Protein AF-A0A7X3XXP8-F1 (afdb_monomer_lite)

Foldseek 3Di:
DPDPPQQAFCPQQVLGRGHQEWEDELVVLWIWRQRPVPRDTHTDDDPSRNSSRVSLVVVLVVAPAWDDDQFWIWGADPRRRIYIYGGGTDDDPPPCVVCVVVVVVVVVVVVVVVVVVVVVVVCCVVVCVVVVNPDPPVVVCPVVVVVVVVVVVDDDDDDPDPDDD

pLDDT: mean 78.84, std 13.03, range [45.47, 95.31]

Structure (mmCIF, N/CA/C/O backbone):
data_AF-A0A7X3XXP8-F1
#
_entry.id   AF-A0A7X3XXP8-F1
#
loop_
_atom_site.group_PDB
_atom_site.id
_atom_site.type_symbol
_atom_site.label_atom_id
_atom_site.label_alt_id
_atom_site.label_comp_id
_atom_site.label_asym_id
_atom_site.label_entity_id
_atom_site.label_seq_id
_atom_site.pdbx_PDB_ins_code
_atom_site.Cartn_x
_atom_site.Cartn_y
_atom_site.Cartn_z
_atom_site.occupancy
_atom_site.B_iso_or_equiv
_atom_site.auth_seq_id
_atom_site.auth_comp_id
_atom_site.auth_asym_id
_atom_site.auth_atom_id
_atom_site.pdbx_PDB_model_num
ATOM 1 N N . MET A 1 1 ? -7.275 -12.969 20.324 1.00 60.69 1 MET A N 1
ATOM 2 C CA . MET A 1 1 ? -6.291 -11.887 20.070 1.00 60.69 1 MET A CA 1
ATOM 3 C C . MET A 1 1 ? -4.924 -12.294 20.609 1.00 60.69 1 MET A C 1
ATOM 5 O O . MET A 1 1 ? -4.881 -12.918 21.659 1.00 60.69 1 MET A O 1
ATOM 9 N N . PHE A 1 2 ? -3.825 -11.950 19.927 1.00 69.88 2 PHE A N 1
ATOM 10 C CA . PHE A 1 2 ? -2.455 -12.331 20.326 1.00 69.88 2 PHE A CA 1
ATOM 11 C C . PHE A 1 2 ? -1.709 -11.238 21.110 1.00 69.88 2 PHE A C 1
ATOM 13 O O . PHE A 1 2 ? -0.695 -11.515 21.748 1.00 69.88 2 PHE A O 1
ATOM 20 N N . CYS A 1 3 ? -2.179 -9.991 21.057 1.00 79.25 3 CYS A N 1
ATOM 21 C CA . CYS A 1 3 ? -1.587 -8.838 21.724 1.00 79.25 3 CYS A CA 1
ATOM 22 C C . CYS A 1 3 ? -2.648 -8.085 22.538 1.00 79.25 3 CYS A C 1
ATOM 24 O O . CYS A 1 3 ? -3.768 -7.912 22.073 1.00 79.25 3 CYS A O 1
ATOM 26 N N . ARG A 1 4 ? -2.270 -7.601 23.730 1.00 79.88 4 ARG A N 1
ATOM 27 C CA . ARG A 1 4 ? -3.106 -6.761 24.615 1.00 79.88 4 ARG A CA 1
ATOM 28 C C . ARG A 1 4 ? -2.640 -5.298 24.688 1.00 79.88 4 ARG A C 1
ATOM 30 O O . ARG A 1 4 ? -3.160 -4.522 25.478 1.00 79.88 4 ARG A O 1
ATOM 37 N N . LYS A 1 5 ? -1.615 -4.917 23.913 1.00 83.38 5 LYS A N 1
ATOM 38 C CA . LYS A 1 5 ? -1.119 -3.530 23.880 1.00 83.38 5 LYS A CA 1
ATOM 39 C C . LYS A 1 5 ? -2.158 -2.626 23.199 1.00 83.38 5 LYS A C 1
ATOM 41 O O . LYS A 1 5 ? -2.825 -3.093 22.277 1.00 83.38 5 LYS A O 1
ATOM 46 N N . PRO A 1 6 ? -2.240 -1.334 23.568 1.00 83.12 6 PRO A N 1
ATOM 47 C CA . PRO A 1 6 ? -3.148 -0.399 22.913 1.00 83.12 6 PRO A CA 1
ATOM 48 C C . PRO A 1 6 ? -2.815 -0.308 21.420 1.00 83.12 6 PRO A C 1
ATOM 50 O O . PRO A 1 6 ? -1.684 0.011 21.039 1.00 83.12 6 PRO A O 1
ATOM 53 N N . LEU A 1 7 ? -3.800 -0.628 20.583 1.00 85.31 7 LEU A N 1
ATOM 54 C CA . LEU A 1 7 ? -3.671 -0.642 19.123 1.00 85.31 7 LEU A CA 1
ATOM 55 C C . LEU A 1 7 ? -3.841 0.767 18.521 1.00 85.31 7 LEU A C 1
ATOM 57 O O . LEU A 1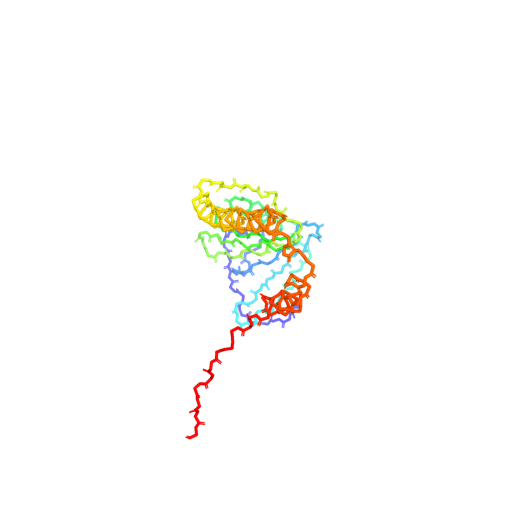 7 ? -3.377 1.023 17.407 1.00 85.31 7 LEU A O 1
ATOM 61 N N . GLY A 1 8 ? -4.414 1.694 19.297 1.00 88.94 8 GLY A N 1
ATOM 62 C CA . GLY A 1 8 ? -4.845 3.018 18.852 1.00 88.94 8 GLY A CA 1
ATOM 63 C C . GLY A 1 8 ? -6.224 2.968 18.197 1.00 88.94 8 GLY A C 1
ATOM 64 O O . GLY A 1 8 ? -6.837 1.906 18.128 1.00 88.94 8 GLY A O 1
ATOM 65 N N . THR A 1 9 ? -6.681 4.110 17.701 1.00 91.56 9 THR A N 1
ATOM 66 C CA . THR A 1 9 ? -7.955 4.281 16.986 1.00 91.56 9 THR A CA 1
ATOM 67 C C . THR A 1 9 ? -7.711 4.943 15.638 1.00 91.56 9 THR A C 1
ATOM 69 O O . THR A 1 9 ? -6.663 5.571 15.464 1.00 91.56 9 THR A O 1
ATOM 72 N N . ASN A 1 10 ? -8.637 4.810 14.693 1.00 92.88 10 ASN A N 1
ATOM 73 C CA . ASN A 1 10 ? -8.638 5.551 13.432 1.00 92.88 10 ASN A CA 1
ATOM 74 C C . ASN A 1 10 ? -10.045 6.094 13.145 1.00 92.88 10 ASN A C 1
ATOM 76 O O . ASN A 1 10 ? -11.014 5.519 13.618 1.00 92.88 10 ASN A O 1
ATOM 80 N N . GLU A 1 11 ? -10.123 7.187 12.391 1.00 92.75 11 GLU A N 1
ATOM 81 C CA . GLU A 1 11 ? -11.382 7.831 11.970 1.00 92.75 11 GLU A CA 1
ATOM 82 C C . GLU A 1 11 ? -11.666 7.586 10.478 1.00 92.75 11 GLU A C 1
ATOM 84 O O . GLU A 1 11 ? -12.678 8.023 9.953 1.00 92.75 11 GLU A O 1
ATOM 89 N N . VAL A 1 12 ? -10.765 6.869 9.795 1.00 92.88 12 VAL A N 1
ATOM 90 C CA . VAL A 1 12 ? -10.809 6.652 8.343 1.00 92.88 12 VAL A CA 1
ATOM 91 C C . VAL A 1 12 ? -11.744 5.492 7.983 1.00 92.88 12 VAL A C 1
ATOM 93 O O . VAL A 1 12 ? -12.395 5.526 6.944 1.00 92.88 12 VAL A O 1
ATOM 96 N N . ILE A 1 13 ? -11.767 4.441 8.808 1.00 92.06 13 ILE A N 1
ATOM 97 C CA . ILE A 1 13 ? -12.632 3.270 8.643 1.00 92.06 13 ILE A CA 1
ATOM 98 C C . ILE A 1 13 ? -13.737 3.372 9.693 1.00 92.06 13 ILE A C 1
ATOM 100 O O . ILE A 1 13 ? -13.547 2.950 10.834 1.00 92.06 13 ILE A O 1
ATOM 104 N N . GLU A 1 14 ? -14.873 3.961 9.325 1.00 88.69 14 GLU A N 1
ATOM 105 C CA . GLU A 1 14 ? -15.998 4.205 10.243 1.00 88.69 14 GLU A CA 1
ATOM 106 C C . GLU A 1 14 ? -16.545 2.902 10.836 1.00 88.69 14 GLU A C 1
ATOM 108 O O . GLU A 1 14 ? -16.776 2.806 12.041 1.00 88.69 14 GLU A O 1
ATOM 113 N N . SER A 1 15 ? -16.644 1.871 9.998 1.00 88.19 15 SER A N 1
ATOM 114 C CA . SER A 1 15 ? -17.060 0.514 10.361 1.00 88.19 15 SER A CA 1
ATOM 115 C C . SER A 1 15 ? -16.072 -0.202 11.295 1.00 88.19 15 SER A C 1
ATOM 117 O O . SER A 1 15 ? -16.422 -1.200 11.921 1.00 88.19 15 SER A O 1
ATOM 119 N N . PHE A 1 16 ? -14.833 0.294 11.422 1.00 90.31 16 PHE A N 1
ATOM 120 C CA . PHE A 1 16 ? -13.805 -0.304 12.272 1.00 90.31 16 PHE A CA 1
ATOM 121 C C . PHE A 1 16 ? -12.785 0.731 12.802 1.00 90.31 16 PHE A C 1
ATOM 123 O O . PHE A 1 16 ? -11.634 0.801 12.340 1.00 90.31 16 PHE A O 1
ATOM 130 N N . PRO A 1 17 ? -13.142 1.495 13.853 1.00 91.06 17 PRO A N 1
ATOM 131 C CA . PRO A 1 17 ? -12.334 2.605 14.366 1.00 91.06 17 PRO A CA 1
ATOM 132 C C . PRO A 1 17 ? -11.153 2.158 15.251 1.00 91.06 17 PRO A C 1
ATOM 134 O O . PRO A 1 17 ? -10.693 2.889 16.134 1.00 91.06 17 PRO A O 1
ATOM 137 N N . VAL A 1 18 ? -10.619 0.949 15.043 1.00 90.19 18 VAL A N 1
ATOM 138 C CA . VAL A 1 18 ? -9.554 0.354 15.863 1.00 90.19 18 VAL A CA 1
ATOM 139 C C . VAL A 1 18 ? -8.264 0.214 15.064 1.00 90.19 18 VAL A C 1
ATOM 141 O O . VAL A 1 18 ? -8.219 -0.357 13.984 1.00 90.19 18 VAL A O 1
ATOM 144 N N . GLY A 1 19 ? -7.155 0.669 15.643 1.00 91.25 19 GLY A N 1
ATOM 145 C CA . GLY A 1 19 ? -5.820 0.505 15.080 1.00 91.25 19 GLY A CA 1
ATOM 146 C C . GLY A 1 19 ? -5.438 1.547 14.030 1.00 91.25 19 GLY A C 1
ATOM 147 O O . GLY A 1 19 ? -6.273 2.082 13.318 1.00 91.25 19 GLY A O 1
ATOM 148 N N . ARG A 1 20 ? -4.132 1.830 13.918 1.00 92.88 20 ARG A N 1
ATOM 149 C CA . ARG A 1 20 ? -3.548 2.726 12.886 1.00 92.88 20 ARG A CA 1
ATOM 150 C C . ARG A 1 20 ? -2.773 1.979 11.792 1.00 92.88 20 ARG A C 1
ATOM 152 O O . ARG A 1 20 ? -2.210 2.606 10.895 1.00 92.88 20 ARG A O 1
ATOM 159 N N . ARG A 1 21 ? -2.685 0.650 11.880 1.00 93.81 21 ARG A N 1
ATOM 160 C CA . ARG A 1 21 ? -2.092 -0.219 10.856 1.00 93.81 21 ARG A CA 1
ATOM 161 C C . ARG A 1 21 ? -2.987 -1.439 10.686 1.00 93.81 21 ARG A C 1
ATOM 163 O O . ARG A 1 21 ? -3.046 -2.276 11.587 1.00 93.81 21 ARG A O 1
ATOM 170 N N . LEU A 1 22 ? -3.667 -1.509 9.553 1.00 94.56 22 LEU A N 1
ATOM 171 C CA . LEU A 1 22 ? -4.587 -2.587 9.215 1.00 94.56 22 LEU A CA 1
ATOM 172 C C . LEU A 1 22 ? -3.993 -3.411 8.085 1.00 94.56 22 LEU A C 1
ATOM 174 O O . LEU A 1 22 ? -3.404 -2.860 7.158 1.00 94.56 22 LEU A O 1
ATOM 178 N N . ALA A 1 23 ? -4.136 -4.723 8.184 1.00 94.12 23 ALA A N 1
ATOM 179 C CA . ALA A 1 23 ? -3.874 -5.637 7.092 1.00 94.12 23 ALA A CA 1
ATOM 180 C C . ALA A 1 23 ? -5.187 -6.299 6.692 1.00 94.12 23 ALA A C 1
ATOM 182 O O . ALA A 1 23 ? -5.964 -6.669 7.569 1.00 94.12 23 ALA A O 1
ATOM 183 N N . PHE A 1 24 ? -5.441 -6.451 5.399 1.00 93.44 24 PHE A N 1
ATOM 184 C CA . PHE A 1 24 ? -6.686 -7.034 4.919 1.00 93.44 24 PHE A CA 1
ATOM 185 C C . PHE A 1 24 ? -6.473 -7.894 3.676 1.00 93.44 24 PHE A C 1
ATOM 187 O O . PHE A 1 24 ? -5.568 -7.661 2.877 1.00 93.44 24 PHE A O 1
ATOM 194 N N . ASP A 1 25 ? -7.324 -8.902 3.534 1.00 91.75 25 ASP A N 1
ATOM 195 C CA . ASP A 1 25 ? -7.417 -9.786 2.378 1.00 91.75 25 ASP A CA 1
ATOM 196 C C . ASP A 1 25 ? -8.850 -9.710 1.856 1.00 91.75 25 ASP A C 1
ATOM 198 O O . ASP A 1 25 ? -9.761 -10.311 2.434 1.00 91.75 25 ASP A O 1
ATOM 202 N N . ALA A 1 26 ? -9.030 -8.944 0.780 1.00 88.38 26 ALA A N 1
ATOM 203 C CA . ALA A 1 26 ? -10.335 -8.708 0.171 1.00 88.38 26 ALA A CA 1
ATOM 204 C C . ALA A 1 26 ? -10.954 -9.997 -0.391 1.00 88.38 26 ALA A C 1
ATOM 206 O O . ALA A 1 26 ? -12.163 -10.177 -0.324 1.00 88.38 26 ALA A O 1
ATOM 207 N N . SER A 1 27 ? -10.131 -10.929 -0.888 1.00 88.06 27 SER A N 1
ATOM 208 C CA . SER A 1 27 ? -10.618 -12.179 -1.489 1.00 88.06 27 SER A CA 1
ATOM 209 C C . SER A 1 27 ? -11.211 -13.143 -0.462 1.00 88.06 27 SER A C 1
ATOM 211 O O . SER A 1 27 ? -12.107 -13.921 -0.774 1.00 88.06 27 SER A O 1
ATOM 213 N N . ARG A 1 28 ? -10.704 -13.100 0.776 1.00 86.88 28 ARG A N 1
ATOM 214 C CA . ARG A 1 28 ? -11.102 -14.015 1.855 1.00 86.88 28 ARG A CA 1
ATOM 215 C C . ARG A 1 28 ? -11.838 -13.321 3.003 1.00 86.88 28 ARG A C 1
ATOM 217 O O . ARG A 1 28 ? -12.080 -13.970 4.019 1.00 86.88 28 ARG A O 1
ATOM 224 N N . GLY A 1 29 ? -12.144 -12.028 2.883 1.00 87.69 29 GLY A N 1
ATOM 225 C CA . GLY A 1 29 ? -12.861 -11.258 3.908 1.00 87.69 29 GLY A CA 1
ATOM 226 C C . GLY A 1 29 ? -12.143 -11.223 5.261 1.00 87.69 29 GLY A C 1
ATOM 227 O O . GLY A 1 29 ? -12.773 -11.309 6.318 1.00 87.69 29 GLY A O 1
ATOM 228 N N . ARG A 1 30 ? -10.803 -11.183 5.262 1.00 89.62 30 ARG A N 1
ATOM 229 C CA . ARG A 1 30 ? -10.015 -11.192 6.506 1.00 89.62 30 ARG A CA 1
ATOM 230 C C . ARG A 1 30 ? -9.444 -9.821 6.792 1.00 89.62 30 ARG A C 1
ATOM 232 O O . ARG A 1 30 ? -8.862 -9.197 5.912 1.00 89.62 30 ARG A O 1
ATOM 239 N N . LEU A 1 31 ? -9.550 -9.419 8.051 1.00 92.31 31 LEU A N 1
ATOM 240 C CA . LEU A 1 31 ? -9.025 -8.168 8.571 1.00 92.31 31 LEU A CA 1
ATOM 241 C C . LEU A 1 31 ? -8.187 -8.450 9.818 1.00 92.31 31 LEU A C 1
ATOM 243 O O . LEU A 1 31 ? -8.580 -9.221 10.702 1.00 92.31 31 LEU A O 1
ATOM 247 N N . TRP A 1 32 ? -7.027 -7.809 9.881 1.00 93.06 32 TRP A N 1
ATOM 248 C CA . TRP A 1 32 ? -6.127 -7.853 11.018 1.00 93.06 32 TRP A CA 1
ATOM 249 C C . TRP A 1 32 ? -5.704 -6.451 11.424 1.00 93.06 32 TRP A C 1
ATOM 251 O O . TRP A 1 32 ? -5.347 -5.619 10.591 1.00 93.06 32 TRP A O 1
ATOM 261 N N . VAL A 1 33 ? -5.602 -6.234 12.731 1.00 92.69 33 VAL A N 1
ATOM 262 C CA . VAL A 1 33 ? -4.915 -5.068 13.287 1.00 92.69 33 VAL A CA 1
ATOM 263 C C . VAL A 1 33 ? -3.478 -5.436 13.618 1.00 92.69 33 VAL A C 1
ATOM 265 O O . VAL A 1 33 ? -3.217 -6.320 14.443 1.00 92.69 33 VAL A O 1
ATOM 268 N N . VAL A 1 34 ? -2.525 -4.736 13.007 1.00 91.19 34 VAL A N 1
ATOM 269 C CA . VAL A 1 34 ? -1.094 -4.950 13.238 1.00 91.19 34 VAL A CA 1
ATOM 270 C C . VAL A 1 34 ? -0.619 -4.012 14.343 1.00 91.19 34 VAL A C 1
ATOM 272 O O . VAL A 1 34 ? -0.629 -2.786 14.210 1.00 91.19 34 VAL A O 1
ATOM 275 N N . CYS A 1 35 ? -0.167 -4.577 15.461 1.00 89.00 35 CYS A N 1
ATOM 276 C CA . CYS A 1 35 ? 0.336 -3.776 16.572 1.00 89.00 35 CYS A CA 1
ATOM 277 C C . CYS A 1 35 ? 1.657 -3.091 16.192 1.00 89.00 35 CYS A C 1
ATOM 279 O O . CYS A 1 35 ? 2.649 -3.761 15.936 1.00 89.00 35 CYS A O 1
ATOM 281 N N . ARG A 1 36 ? 1.738 -1.758 16.265 1.00 87.25 36 ARG A N 1
ATOM 282 C CA . ARG A 1 36 ? 2.987 -1.023 15.966 1.00 87.25 36 ARG A CA 1
ATOM 283 C C . ARG A 1 36 ? 4.125 -1.253 16.973 1.00 87.25 36 ARG A C 1
ATOM 285 O O . ARG A 1 36 ? 5.251 -0.881 16.691 1.00 87.25 36 ARG A O 1
ATOM 292 N N . LYS A 1 37 ? 3.837 -1.826 18.150 1.00 85.31 37 LYS A N 1
ATOM 293 C CA . LYS A 1 37 ? 4.826 -2.051 19.225 1.00 85.31 37 LYS A CA 1
ATOM 294 C C . LYS A 1 37 ? 5.444 -3.449 19.230 1.00 85.31 37 LYS A C 1
ATOM 296 O O . LYS A 1 37 ? 6.472 -3.641 19.860 1.00 85.31 37 LYS A O 1
ATOM 301 N N . CYS A 1 38 ? 4.753 -4.450 18.693 1.00 87.62 38 CYS A N 1
ATOM 302 C CA . CYS A 1 38 ? 5.233 -5.841 18.693 1.00 87.62 38 CYS A CA 1
ATOM 303 C C . CYS A 1 38 ? 5.027 -6.546 17.355 1.00 87.62 38 CYS A C 1
ATOM 305 O O . CYS A 1 38 ? 5.312 -7.731 17.251 1.00 87.62 38 CYS A O 1
ATOM 307 N N . GLU A 1 39 ? 4.453 -5.839 16.380 1.00 87.81 39 GLU A N 1
ATOM 308 C CA . GLU A 1 39 ? 4.280 -6.263 14.988 1.00 87.81 39 GLU A CA 1
ATOM 309 C C . GLU A 1 39 ? 3.422 -7.515 14.791 1.00 87.81 39 GLU A C 1
ATOM 311 O O . GLU A 1 39 ? 3.251 -7.993 13.676 1.00 87.81 39 GLU A O 1
ATOM 316 N N . ARG A 1 40 ? 2.784 -7.998 15.862 1.00 86.75 40 ARG A N 1
ATOM 317 C CA . ARG A 1 40 ? 1.830 -9.103 15.816 1.00 86.75 40 ARG A CA 1
ATOM 318 C C . ARG A 1 40 ? 0.504 -8.676 15.204 1.00 86.75 40 ARG A C 1
ATOM 320 O O . ARG A 1 40 ? 0.003 -7.574 15.455 1.00 86.75 40 ARG A O 1
ATOM 327 N N . TRP A 1 41 ? -0.076 -9.610 14.464 1.00 90.69 41 TRP A N 1
ATOM 328 C CA . TRP A 1 41 ? -1.340 -9.463 13.761 1.00 90.69 41 TRP A CA 1
ATOM 329 C C . TRP A 1 41 ? -2.469 -9.990 14.641 1.00 90.69 41 TRP A C 1
ATOM 331 O O . TRP A 1 41 ? -2.455 -11.142 15.076 1.00 90.69 41 TRP A O 1
ATOM 341 N N . ASN A 1 42 ? -3.441 -9.134 14.939 1.00 87.50 42 ASN A N 1
ATOM 342 C CA . ASN A 1 42 ? -4.606 -9.484 15.742 1.00 87.50 42 ASN A CA 1
ATOM 343 C C . ASN A 1 42 ? -5.800 -9.623 14.813 1.00 87.50 42 ASN A C 1
ATOM 345 O O . ASN A 1 42 ? -6.214 -8.641 14.209 1.00 87.50 42 ASN A O 1
ATOM 349 N N . LEU A 1 43 ? -6.316 -10.845 14.688 1.00 82.56 43 LEU A N 1
ATOM 350 C CA . LEU A 1 43 ? -7.513 -11.120 13.903 1.00 82.56 43 LEU A CA 1
ATOM 351 C C . LEU A 1 43 ? -8.720 -10.413 14.541 1.00 82.56 43 LEU A C 1
ATOM 353 O O . LEU A 1 43 ? -8.984 -10.615 1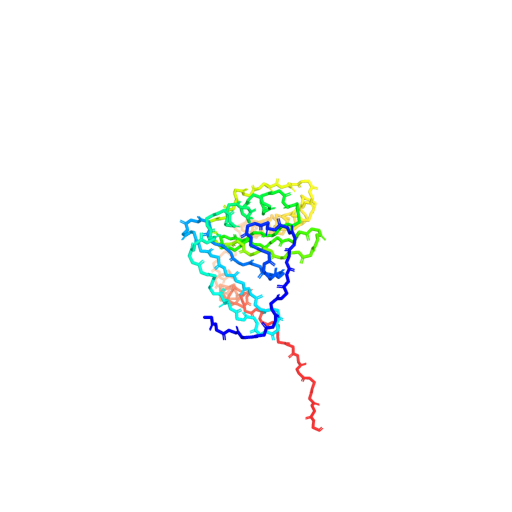5.730 1.00 82.56 43 LEU A O 1
ATOM 357 N N . THR A 1 44 ? -9.415 -9.592 13.757 1.00 79.44 44 THR A N 1
ATOM 358 C CA . THR A 1 44 ? -10.633 -8.868 14.162 1.00 79.44 44 THR A CA 1
ATOM 359 C C . THR A 1 44 ? -11.818 -9.842 14.291 1.00 79.44 44 THR A C 1
ATOM 361 O O . THR A 1 44 ? -11.814 -10.815 13.547 1.00 79.44 44 THR A O 1
ATOM 364 N N . PRO A 1 45 ? -12.815 -9.677 15.186 1.00 69.38 45 PRO A N 1
ATOM 365 C CA . PRO A 1 45 ? -14.051 -10.493 15.216 1.00 69.38 45 PRO A CA 1
ATOM 366 C C . PRO A 1 45 ? -14.812 -10.498 13.878 1.00 69.38 45 PRO A C 1
ATOM 368 O O . PRO A 1 45 ? -14.477 -9.703 13.010 1.00 69.38 45 PRO A O 1
ATOM 371 N N . LEU A 1 46 ? -15.733 -11.445 13.655 1.00 61.59 46 LEU A N 1
ATOM 372 C CA . LEU A 1 46 ? -16.331 -11.741 12.335 1.00 61.59 46 LEU A CA 1
ATOM 373 C C . LEU A 1 46 ? -17.460 -10.780 11.937 1.00 61.59 46 LEU A C 1
ATOM 375 O O . LEU A 1 46 ? -17.646 -10.551 10.744 1.00 61.59 46 LEU A O 1
ATOM 379 N N . GLU A 1 47 ? -18.182 -10.229 12.910 1.00 60.62 47 GLU A N 1
ATOM 380 C CA . GLU A 1 47 ? -19.437 -9.499 12.705 1.00 60.62 47 GLU A CA 1
ATOM 381 C C . GLU A 1 47 ? -19.246 -8.154 11.971 1.00 60.62 47 GLU A C 1
ATOM 383 O O . GLU A 1 47 ? -20.112 -7.756 11.202 1.00 60.62 47 GLU A O 1
ATOM 388 N N . GLU A 1 48 ? -18.087 -7.504 12.127 1.00 62.28 48 GLU A N 1
ATOM 389 C CA . GLU A 1 48 ? -17.775 -6.167 11.576 1.00 62.28 48 GLU A CA 1
ATOM 390 C C . GLU A 1 48 ? -16.856 -6.209 10.330 1.00 62.28 48 GLU A C 1
ATOM 392 O O . GLU A 1 48 ? -16.428 -5.176 9.820 1.00 62.28 48 GLU A O 1
ATOM 397 N N . ARG A 1 49 ? -16.476 -7.400 9.828 1.00 68.94 49 ARG A N 1
ATOM 398 C CA . ARG A 1 49 ? -15.377 -7.511 8.838 1.00 68.94 49 ARG A CA 1
ATOM 399 C C . ARG A 1 49 ? -15.729 -7.058 7.432 1.00 68.94 49 ARG A C 1
ATOM 401 O O . ARG A 1 49 ? -14.833 -6.575 6.752 1.00 68.94 49 ARG A O 1
ATOM 408 N N . TRP A 1 50 ? -16.950 -7.301 6.961 1.00 77.88 50 TRP A N 1
ATOM 409 C CA . TRP A 1 50 ? -17.260 -7.143 5.536 1.00 77.88 50 TRP A CA 1
ATOM 410 C C . TRP A 1 50 ? -17.187 -5.680 5.104 1.00 77.88 50 TRP A C 1
ATOM 412 O O . TRP A 1 50 ? -16.385 -5.352 4.233 1.00 77.88 50 TRP A O 1
ATOM 422 N N . GLU A 1 51 ? -17.913 -4.804 5.796 1.00 85.44 51 GLU A N 1
ATOM 423 C CA . GLU A 1 51 ? -17.908 -3.361 5.533 1.00 85.44 51 GLU A CA 1
ATOM 424 C C . GLU A 1 51 ? -16.509 -2.760 5.731 1.00 85.44 51 GLU A C 1
ATOM 426 O O . GLU A 1 51 ? -15.995 -2.065 4.859 1.00 85.44 51 GLU A O 1
ATOM 431 N N . ALA A 1 52 ? -15.814 -3.146 6.805 1.00 90.12 52 ALA A N 1
ATOM 432 C CA . ALA A 1 52 ? -14.458 -2.676 7.071 1.00 90.12 52 ALA A CA 1
ATOM 433 C C . ALA A 1 52 ? -13.438 -3.113 6.008 1.00 90.12 52 ALA A C 1
ATOM 435 O O . ALA A 1 52 ? -12.507 -2.368 5.692 1.00 90.12 52 ALA A O 1
ATOM 436 N N . VAL A 1 53 ? -13.576 -4.320 5.448 1.00 91.56 53 VAL A N 1
ATOM 437 C CA . VAL A 1 53 ? -12.717 -4.806 4.358 1.00 91.56 53 VAL A CA 1
ATOM 438 C C . VAL A 1 53 ? -13.028 -4.074 3.054 1.00 91.56 53 VAL A C 1
ATOM 440 O O . VAL A 1 53 ? -12.091 -3.722 2.335 1.00 91.56 53 VAL A O 1
ATOM 443 N N . GLU A 1 54 ? -14.299 -3.810 2.757 1.00 89.75 54 GLU A N 1
ATOM 444 C CA . GLU A 1 54 ? -14.708 -3.033 1.583 1.00 89.75 54 GLU A CA 1
ATOM 445 C C . GLU A 1 54 ? -14.223 -1.582 1.662 1.00 89.75 54 GLU A C 1
ATOM 447 O O . GLU A 1 54 ? -13.648 -1.077 0.695 1.00 89.75 54 GLU A O 1
ATOM 452 N N . ASP A 1 55 ? -14.340 -0.944 2.828 1.00 92.38 55 ASP A N 1
ATOM 453 C CA . ASP A 1 55 ? -13.779 0.381 3.089 1.00 92.38 55 ASP A CA 1
ATOM 454 C C . ASP A 1 55 ? -12.260 0.394 2.923 1.00 92.38 55 ASP A C 1
ATOM 456 O O . ASP A 1 55 ? -11.708 1.257 2.234 1.00 92.38 55 ASP A O 1
ATOM 460 N N . CYS A 1 56 ? -11.569 -0.593 3.503 1.00 93.12 56 CYS A N 1
ATOM 461 C CA . CYS A 1 56 ? -10.126 -0.735 3.340 1.00 93.12 56 CYS A CA 1
ATOM 462 C C . CYS A 1 56 ? -9.736 -0.880 1.863 1.00 93.12 56 CYS A C 1
ATOM 464 O O . CYS A 1 56 ? -8.779 -0.238 1.426 1.00 93.12 56 CYS A O 1
ATOM 466 N N . GLU A 1 57 ? -10.461 -1.689 1.086 1.00 92.38 57 GLU A N 1
ATOM 467 C CA . GLU A 1 57 ? -10.219 -1.856 -0.349 1.00 92.38 57 GLU A CA 1
ATOM 468 C C . GLU A 1 57 ? -10.475 -0.543 -1.100 1.00 92.38 57 GLU A C 1
ATOM 470 O O . GLU A 1 57 ? -9.610 -0.111 -1.860 1.00 92.38 57 GLU A O 1
ATOM 475 N N . ARG A 1 58 ? -11.602 0.136 -0.858 1.00 91.94 58 ARG A N 1
ATOM 476 C CA . ARG A 1 58 ? -11.937 1.429 -1.478 1.00 91.94 58 ARG A CA 1
ATOM 477 C C . ARG A 1 58 ? -10.856 2.477 -1.208 1.00 91.94 58 ARG A C 1
ATOM 479 O O . ARG A 1 58 ? -10.290 3.039 -2.143 1.00 91.94 58 ARG A O 1
ATOM 486 N N . ILE A 1 59 ? -10.479 2.672 0.053 1.00 92.62 59 ILE A N 1
ATOM 487 C CA . ILE A 1 59 ? -9.451 3.647 0.443 1.00 92.62 59 ILE A CA 1
ATOM 488 C C . ILE A 1 59 ? -8.079 3.265 -0.117 1.00 92.62 59 ILE A C 1
ATOM 490 O O . ILE A 1 59 ? -7.320 4.134 -0.552 1.00 92.62 59 ILE A O 1
ATOM 494 N N . PHE A 1 60 ? -7.738 1.975 -0.149 1.00 91.94 60 PHE A N 1
ATOM 495 C CA . PHE A 1 60 ? -6.496 1.511 -0.766 1.00 91.94 60 PHE A CA 1
ATOM 496 C C . PHE A 1 60 ? -6.452 1.830 -2.270 1.00 91.94 60 PHE A C 1
ATOM 498 O O . PHE A 1 60 ? -5.395 2.200 -2.796 1.00 91.94 60 PHE A O 1
ATOM 505 N N . ARG A 1 61 ? -7.591 1.719 -2.967 1.00 88.12 61 ARG A N 1
ATOM 506 C CA . ARG A 1 61 ? -7.712 2.072 -4.389 1.00 88.12 61 ARG A CA 1
ATOM 507 C C . ARG A 1 61 ? -7.516 3.562 -4.630 1.00 88.12 61 ARG A C 1
ATOM 509 O O . ARG A 1 61 ? -6.790 3.909 -5.561 1.00 88.12 61 ARG A O 1
ATOM 516 N N . ASP A 1 62 ? -8.092 4.393 -3.770 1.00 89.00 62 ASP A N 1
ATOM 517 C CA . ASP A 1 62 ? -8.058 5.855 -3.886 1.00 89.00 62 ASP A CA 1
ATOM 518 C C . ASP A 1 62 ? -6.728 6.465 -3.407 1.00 89.00 62 ASP A C 1
ATOM 520 O O . ASP A 1 62 ? -6.345 7.576 -3.795 1.00 89.00 62 ASP A O 1
ATOM 524 N N . THR A 1 63 ? -5.975 5.736 -2.576 1.00 85.56 63 THR A N 1
ATOM 525 C CA . THR A 1 63 ? -4.702 6.215 -2.035 1.00 85.56 63 THR A CA 1
ATOM 526 C C . THR A 1 63 ? -3.626 6.276 -3.120 1.00 85.56 63 THR A C 1
ATOM 528 O O . THR A 1 63 ? -3.118 5.264 -3.601 1.00 85.56 63 THR A O 1
ATOM 531 N N . ARG A 1 64 ? -3.192 7.500 -3.443 1.00 73.56 64 ARG A N 1
ATOM 532 C CA . ARG A 1 64 ? -2.155 7.764 -4.459 1.00 73.56 64 ARG A CA 1
ATOM 533 C C . ARG A 1 64 ? -0.751 7.314 -4.046 1.00 73.56 64 ARG A C 1
ATOM 535 O O . ARG A 1 64 ? 0.073 7.012 -4.905 1.00 73.56 64 ARG A O 1
ATOM 542 N N . VAL A 1 65 ? -0.451 7.311 -2.745 1.00 75.38 65 VAL A N 1
ATOM 543 C CA . VAL A 1 65 ? 0.850 6.881 -2.206 1.00 75.38 65 VAL A CA 1
ATOM 544 C C . VAL A 1 65 ? 0.751 5.417 -1.800 1.00 75.38 65 VAL A C 1
ATOM 546 O O . VAL A 1 65 ? 0.472 5.085 -0.645 1.00 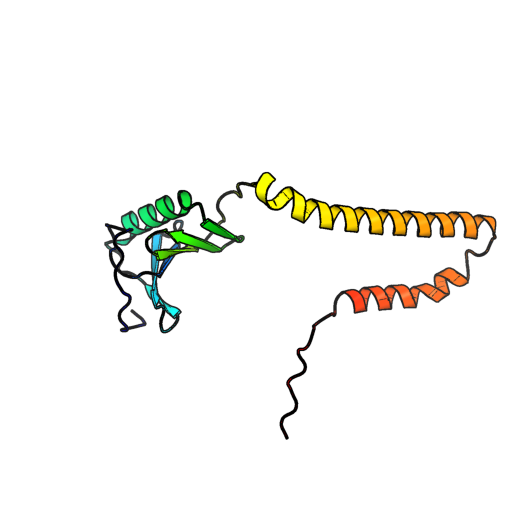75.38 65 VAL A O 1
ATOM 549 N N . ARG A 1 66 ? 0.966 4.544 -2.784 1.00 82.12 66 ARG A N 1
ATOM 550 C CA . ARG A 1 66 ? 0.946 3.095 -2.609 1.00 82.12 66 ARG A CA 1
ATOM 551 C C . ARG A 1 66 ? 2.117 2.428 -3.317 1.00 82.12 66 ARG A C 1
ATOM 553 O O . ARG A 1 66 ? 2.561 2.872 -4.371 1.00 82.12 66 ARG A O 1
ATOM 560 N N . VAL A 1 67 ? 2.592 1.342 -2.731 1.00 82.38 67 VAL A N 1
ATOM 561 C CA . VAL A 1 67 ? 3.509 0.383 -3.346 1.00 82.38 67 VAL A CA 1
ATOM 562 C C . VAL A 1 67 ? 2.775 -0.944 -3.418 1.00 82.38 67 VAL A C 1
ATOM 564 O O . VAL A 1 67 ? 2.020 -1.288 -2.513 1.00 82.38 67 VAL A O 1
ATOM 567 N N . SER A 1 68 ? 2.944 -1.694 -4.497 1.00 82.69 68 SER A N 1
ATOM 568 C CA . SER A 1 68 ? 2.376 -3.036 -4.609 1.00 82.69 68 SER A CA 1
ATOM 569 C C . SER A 1 68 ? 3.385 -3.957 -5.270 1.00 82.69 68 SER A C 1
ATOM 571 O O . SER A 1 68 ? 3.976 -3.609 -6.289 1.00 82.69 68 SER A O 1
ATOM 573 N N . THR A 1 69 ? 3.611 -5.098 -4.634 1.00 83.50 69 THR A N 1
ATOM 574 C CA . THR A 1 69 ? 4.278 -6.268 -5.205 1.00 83.50 69 THR A CA 1
ATOM 575 C C . THR A 1 69 ? 3.214 -7.276 -5.625 1.00 83.50 69 THR A C 1
ATOM 577 O O . THR A 1 69 ? 2.025 -7.015 -5.462 1.00 83.50 69 THR A O 1
ATOM 580 N N . ASP A 1 70 ? 3.629 -8.444 -6.110 1.00 82.06 70 ASP A N 1
ATOM 581 C CA . ASP A 1 70 ? 2.718 -9.477 -6.610 1.00 82.06 70 ASP A CA 1
ATOM 582 C C . ASP A 1 70 ? 1.674 -9.950 -5.590 1.00 82.06 70 ASP A C 1
ATOM 584 O O . ASP A 1 70 ? 0.606 -10.391 -5.981 1.00 82.06 70 ASP A O 1
ATOM 588 N N . ASN A 1 71 ? 1.958 -9.885 -4.286 1.00 85.69 71 ASN A N 1
ATOM 589 C CA . ASN A 1 71 ? 1.048 -10.418 -3.261 1.00 85.69 71 ASN A CA 1
ATOM 590 C C . ASN A 1 71 ? 0.802 -9.470 -2.080 1.00 85.69 71 ASN A C 1
ATOM 592 O O . ASN A 1 71 ? 0.023 -9.796 -1.180 1.00 85.69 71 ASN A O 1
ATOM 596 N N . ILE A 1 72 ? 1.501 -8.331 -2.034 1.00 89.00 72 ILE A N 1
ATOM 597 C CA . ILE A 1 72 ? 1.442 -7.389 -0.915 1.00 89.00 72 ILE A CA 1
ATOM 598 C C . ILE A 1 72 ? 1.374 -5.959 -1.449 1.00 89.00 72 ILE A C 1
ATOM 600 O O . ILE A 1 72 ? 2.269 -5.487 -2.148 1.00 89.00 72 ILE A O 1
ATOM 604 N N . GLY A 1 73 ? 0.327 -5.245 -1.054 1.00 90.94 73 GLY A N 1
ATOM 605 C CA . GLY A 1 73 ? 0.169 -3.812 -1.244 1.00 90.94 73 GLY A CA 1
ATOM 606 C C . GLY A 1 73 ? 0.376 -3.059 0.065 1.00 90.94 73 GLY A C 1
ATOM 607 O O . GLY A 1 73 ? -0.130 -3.468 1.102 1.00 90.94 73 GLY A O 1
ATOM 608 N N . LEU A 1 74 ? 1.083 -1.936 0.029 1.00 91.50 74 LEU A N 1
ATOM 609 C CA . LEU A 1 74 ? 1.221 -1.012 1.149 1.00 91.50 74 LEU A CA 1
ATOM 610 C C . LEU A 1 74 ? 0.732 0.366 0.716 1.00 91.50 74 LEU A C 1
ATOM 612 O O . LEU A 1 74 ? 1.248 0.925 -0.249 1.00 91.50 74 LEU A O 1
ATOM 616 N N . ALA A 1 75 ? -0.217 0.929 1.453 1.00 92.50 75 ALA A N 1
ATOM 617 C CA . ALA A 1 75 ? -0.714 2.282 1.244 1.00 92.50 75 ALA A CA 1
ATOM 618 C C . ALA A 1 75 ? -0.710 3.062 2.561 1.00 92.50 75 ALA A C 1
ATOM 620 O O . ALA A 1 75 ? -0.869 2.497 3.649 1.00 92.50 75 ALA A O 1
ATOM 621 N N . ARG A 1 76 ? -0.518 4.379 2.467 1.00 91.50 76 ARG A N 1
ATOM 622 C CA . ARG A 1 76 ? -0.592 5.282 3.617 1.00 91.50 76 ARG A CA 1
ATOM 623 C C . ARG A 1 76 ? -1.620 6.371 3.357 1.00 91.50 76 ARG A C 1
ATOM 625 O O . ARG A 1 76 ? -1.419 7.211 2.485 1.00 91.50 76 ARG A O 1
ATOM 632 N N . HIS A 1 77 ? -2.684 6.361 4.151 1.00 93.00 77 HIS A N 1
ATOM 633 C CA . HIS A 1 77 ? -3.687 7.415 4.151 1.00 93.00 77 HIS A CA 1
ATOM 634 C C . HIS A 1 77 ? -3.093 8.715 4.732 1.00 93.00 77 HIS A C 1
ATOM 636 O O . HIS A 1 77 ? -2.287 8.633 5.672 1.00 93.00 77 HIS A O 1
ATOM 642 N N . PRO A 1 78 ? -3.483 9.906 4.238 1.00 89.56 78 PRO A N 1
ATOM 643 C CA . PRO A 1 78 ? -3.020 11.193 4.768 1.00 89.56 78 PRO A CA 1
ATOM 644 C C . PRO A 1 78 ? -3.230 11.363 6.280 1.00 89.56 78 PRO A C 1
ATOM 646 O O . PRO A 1 78 ? -2.350 11.874 6.965 1.00 89.56 78 PRO A O 1
ATOM 649 N N . GLU A 1 79 ? -4.323 10.829 6.830 1.00 90.50 79 GLU A N 1
ATOM 650 C CA . GLU A 1 79 ? -4.635 10.855 8.275 1.00 90.50 79 GLU A CA 1
ATOM 651 C C . GLU A 1 79 ? -3.804 9.861 9.116 1.00 90.50 79 GLU A C 1
ATOM 653 O O . GLU A 1 79 ? -4.052 9.618 10.301 1.00 90.50 79 GLU A O 1
ATOM 658 N N . GLY A 1 80 ? -2.794 9.235 8.509 1.00 90.25 80 GLY A N 1
ATOM 659 C CA . GLY A 1 80 ? -1.830 8.386 9.201 1.00 90.25 80 GLY A CA 1
ATOM 660 C C . GLY A 1 80 ? -2.258 6.929 9.394 1.00 90.25 80 GLY A C 1
ATOM 661 O O . GLY A 1 80 ? -1.543 6.193 10.082 1.00 90.25 80 GLY A O 1
ATOM 662 N N . LEU A 1 81 ? -3.365 6.488 8.782 1.00 94.19 81 LEU A N 1
ATOM 663 C CA . LEU A 1 81 ? -3.722 5.070 8.680 1.00 94.19 81 LEU A CA 1
ATOM 664 C C . LEU A 1 81 ? -2.811 4.374 7.660 1.00 94.19 81 LEU A C 1
ATOM 666 O O . LEU A 1 81 ? -2.638 4.831 6.533 1.00 94.19 81 LEU A O 1
ATOM 670 N N . THR A 1 82 ? -2.200 3.264 8.063 1.00 95.19 82 THR A N 1
ATOM 671 C CA . THR A 1 82 ? -1.418 2.408 7.162 1.00 95.19 82 THR A CA 1
ATOM 672 C C . THR A 1 82 ? -2.236 1.178 6.792 1.00 95.19 82 THR A C 1
ATOM 674 O O . THR A 1 82 ? -2.695 0.470 7.686 1.00 95.19 82 THR A O 1
ATOM 677 N N . LEU A 1 83 ? -2.373 0.907 5.497 1.00 95.31 83 LEU A N 1
ATOM 678 C CA . LEU A 1 83 ? -3.099 -0.239 4.960 1.00 95.31 83 LEU A CA 1
ATOM 679 C C . LEU A 1 83 ? -2.124 -1.219 4.303 1.00 95.31 83 LEU A C 1
ATOM 681 O O . LEU A 1 83 ? -1.310 -0.824 3.467 1.00 95.31 83 LEU A O 1
ATOM 685 N N . VAL A 1 84 ? -2.216 -2.492 4.681 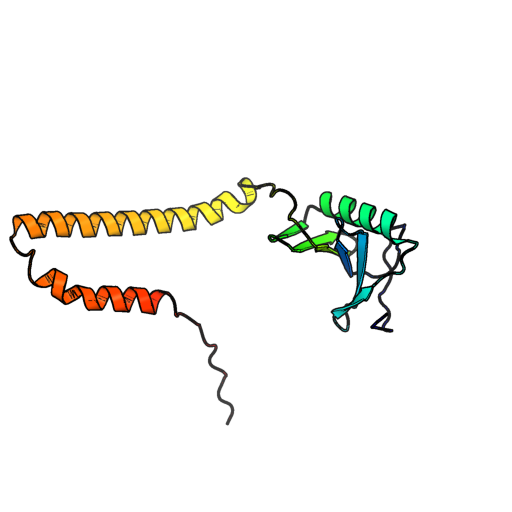1.00 94.75 84 VAL A N 1
ATOM 686 C CA . VAL A 1 84 ? -1.493 -3.612 4.075 1.00 94.75 84 VAL A CA 1
ATOM 687 C C . VAL A 1 84 ? -2.507 -4.507 3.374 1.00 94.75 84 VAL A C 1
ATOM 689 O O . VAL A 1 84 ? -3.245 -5.248 4.016 1.00 94.75 84 VAL A O 1
ATOM 692 N N . ARG A 1 85 ? -2.557 -4.441 2.052 1.00 93.94 85 ARG A N 1
ATOM 693 C CA . ARG A 1 85 ? -3.428 -5.284 1.238 1.00 93.94 85 ARG A CA 1
ATOM 694 C C . ARG A 1 85 ? -2.726 -6.600 0.915 1.00 93.94 85 ARG A C 1
ATOM 696 O O . ARG A 1 85 ? -1.564 -6.586 0.518 1.00 93.94 85 ARG A O 1
ATOM 703 N N . ILE A 1 86 ? -3.422 -7.721 1.054 1.00 92.75 86 ILE A N 1
ATOM 704 C CA . ILE A 1 86 ? -2.908 -9.071 0.796 1.00 92.75 86 ILE A CA 1
ATOM 705 C C . ILE A 1 86 ? -3.677 -9.685 -0.367 1.00 92.75 86 ILE A C 1
ATOM 707 O O . ILE A 1 86 ? -4.901 -9.571 -0.430 1.00 92.75 86 ILE A O 1
ATOM 711 N N . GLY A 1 87 ? -2.954 -10.365 -1.251 1.00 89.50 87 GLY A N 1
ATOM 712 C CA . GLY A 1 87 ? -3.513 -11.071 -2.400 1.00 89.50 87 GLY A CA 1
ATOM 713 C C . GLY A 1 87 ? -3.074 -10.457 -3.723 1.00 89.50 87 GLY A C 1
ATOM 714 O O . GLY A 1 87 ? -2.161 -9.632 -3.756 1.00 89.50 87 GLY A O 1
ATOM 715 N N . GLU A 1 88 ? -3.735 -10.873 -4.804 1.00 81.88 88 GLU A N 1
ATOM 716 C CA . GLU A 1 88 ? -3.362 -10.502 -6.173 1.00 81.88 88 GLU A CA 1
ATOM 717 C C . GLU A 1 88 ? -3.232 -8.988 -6.347 1.00 81.88 88 GLU A C 1
ATOM 719 O O . GLU A 1 88 ? -4.083 -8.238 -5.848 1.00 81.88 88 GLU A O 1
ATOM 724 N N . PRO A 1 89 ? -2.191 -8.515 -7.050 1.00 76.31 89 PRO A N 1
ATOM 725 C CA . PRO A 1 89 ? -1.895 -7.102 -7.121 1.00 76.31 89 PRO A CA 1
ATOM 726 C C . PRO A 1 89 ? -2.989 -6.392 -7.911 1.00 76.31 89 PRO A C 1
ATOM 728 O O . PRO A 1 89 ? -3.542 -6.921 -8.879 1.00 76.31 89 PRO A O 1
ATOM 731 N N . MET A 1 90 ? -3.277 -5.147 -7.539 1.00 70.06 90 MET A N 1
ATOM 732 C CA . MET A 1 90 ? -4.044 -4.288 -8.432 1.00 70.06 90 MET A CA 1
ATOM 733 C C . MET A 1 90 ? -3.289 -4.153 -9.753 1.00 70.06 90 MET A C 1
ATOM 735 O O . MET A 1 90 ? -2.064 -4.009 -9.739 1.00 70.06 90 MET A O 1
ATOM 739 N N . ARG A 1 91 ? -4.011 -4.205 -10.884 1.00 64.38 91 ARG A N 1
ATOM 740 C CA . ARG A 1 91 ? -3.404 -4.065 -12.215 1.00 64.38 91 ARG A CA 1
ATOM 741 C C . ARG A 1 91 ? -2.468 -2.854 -12.195 1.00 64.38 91 ARG A C 1
ATOM 743 O O . ARG A 1 91 ? -2.945 -1.759 -11.892 1.00 64.38 91 ARG A O 1
ATOM 750 N N . PRO A 1 92 ? -1.165 -3.037 -12.457 1.00 60.91 92 PRO A N 1
ATOM 751 C CA . PRO A 1 92 ? -0.214 -1.951 -12.329 1.00 60.91 92 PRO A CA 1
ATOM 752 C C . PRO A 1 92 ? -0.600 -0.839 -13.302 1.00 60.91 92 PRO A C 1
ATOM 754 O O . PRO A 1 92 ? -0.533 -1.008 -14.519 1.00 60.91 92 PRO A O 1
ATOM 757 N N . GLU A 1 93 ? -1.001 0.312 -12.767 1.00 56.03 93 GLU A N 1
ATOM 758 C CA . GLU A 1 93 ? -1.052 1.543 -13.543 1.00 56.03 93 GLU A CA 1
ATOM 759 C C . GLU A 1 93 ? 0.396 1.981 -13.767 1.00 56.03 93 GLU A C 1
ATOM 761 O O . GLU A 1 93 ? 1.072 2.545 -12.906 1.00 56.03 93 GLU A O 1
ATOM 766 N N . PHE A 1 94 ? 0.939 1.605 -14.919 1.00 51.97 94 PHE A N 1
ATOM 767 C CA . PHE A 1 94 ? 2.305 1.943 -15.282 1.00 51.97 94 PHE A CA 1
ATOM 768 C C . PHE A 1 94 ? 2.379 3.457 -15.533 1.00 51.97 94 PHE A C 1
ATOM 770 O O . PHE A 1 94 ? 2.168 3.935 -16.645 1.00 51.97 94 PHE A O 1
ATOM 777 N N . ALA A 1 95 ? 2.663 4.247 -14.495 1.00 54.81 95 ALA A N 1
ATOM 778 C CA . ALA A 1 95 ? 2.880 5.686 -14.619 1.00 54.81 95 ALA A CA 1
ATOM 779 C C . ALA A 1 95 ? 4.273 5.956 -15.217 1.00 54.81 95 ALA A C 1
ATOM 781 O O . ALA A 1 95 ? 5.190 6.433 -14.544 1.00 54.81 95 ALA A O 1
ATOM 782 N N . ALA A 1 96 ? 4.435 5.629 -16.503 1.00 57.81 96 ALA A N 1
ATOM 783 C CA . ALA A 1 96 ? 5.687 5.740 -17.250 1.00 57.81 96 ALA A CA 1
ATOM 784 C C . ALA A 1 96 ? 6.312 7.148 -17.197 1.00 57.81 96 ALA A C 1
ATOM 786 O O . ALA A 1 96 ? 7.519 7.283 -17.339 1.00 57.81 96 ALA A O 1
ATOM 787 N N . TRP A 1 97 ? 5.534 8.198 -16.932 1.00 60.06 97 TRP A N 1
ATOM 788 C CA . TRP A 1 97 ? 6.023 9.578 -16.863 1.00 60.06 97 TRP A CA 1
ATOM 789 C C . TRP A 1 97 ? 6.799 9.917 -15.575 1.00 60.06 97 TRP A C 1
ATOM 791 O O . TRP A 1 97 ? 7.649 10.801 -15.610 1.00 60.06 97 TRP A O 1
ATOM 801 N N . ARG A 1 98 ? 6.566 9.212 -14.453 1.00 56.25 98 ARG A N 1
ATOM 802 C CA . ARG A 1 98 ? 7.321 9.418 -13.194 1.00 56.25 98 ARG A CA 1
ATOM 803 C C . ARG A 1 98 ? 8.614 8.607 -13.101 1.00 56.25 98 ARG A C 1
ATOM 805 O O . ARG A 1 98 ? 9.489 8.965 -12.324 1.00 56.25 98 ARG A O 1
ATOM 812 N N . TYR A 1 99 ? 8.730 7.521 -13.867 1.00 52.16 99 TYR A N 1
ATOM 813 C CA . TYR A 1 99 ? 9.872 6.597 -13.797 1.00 52.16 99 TYR A CA 1
ATOM 814 C C . TYR A 1 99 ? 10.555 6.343 -15.151 1.00 52.16 99 TYR A C 1
ATOM 816 O O . TYR A 1 99 ? 11.555 5.625 -15.219 1.00 52.16 99 TYR A O 1
ATOM 824 N N . GLY A 1 100 ? 10.037 6.918 -16.239 1.00 63.62 100 GLY A N 1
ATOM 825 C CA . GLY A 1 100 ? 10.521 6.680 -17.599 1.00 63.62 100 GLY A CA 1
ATOM 826 C C . GLY A 1 100 ? 11.966 7.121 -17.812 1.00 63.62 100 GLY A C 1
ATOM 827 O O . GLY A 1 100 ? 12.715 6.447 -18.521 1.00 63.62 100 GLY A O 1
ATOM 828 N N . ASP A 1 101 ? 12.402 8.187 -17.137 1.00 67.19 101 ASP A N 1
ATOM 829 C CA . ASP A 1 101 ? 13.774 8.686 -17.236 1.00 67.19 101 ASP A CA 1
ATOM 830 C C . ASP A 1 101 ? 14.782 7.792 -16.481 1.00 67.19 101 ASP A C 1
ATOM 832 O O . ASP A 1 101 ? 15.897 7.567 -16.962 1.00 67.19 101 ASP A O 1
ATOM 836 N N . GLN A 1 102 ? 14.388 7.216 -15.340 1.00 65.44 102 GLN A N 1
ATOM 837 C CA . GLN A 1 102 ? 15.230 6.329 -14.531 1.00 65.44 102 GLN A CA 1
ATOM 838 C C . GLN A 1 102 ? 15.434 4.960 -15.198 1.00 65.44 102 GLN A C 1
ATOM 840 O O . GLN A 1 102 ? 16.560 4.450 -15.252 1.00 65.44 102 GLN A O 1
ATOM 845 N N . PHE A 1 103 ? 14.374 4.377 -15.771 1.00 60.47 103 PHE A N 1
ATOM 846 C CA . PHE A 1 103 ? 14.470 3.116 -16.516 1.00 60.47 103 PHE A CA 1
ATOM 847 C C . PHE A 1 103 ? 15.173 3.287 -17.868 1.00 60.47 103 PHE A C 1
ATOM 849 O O . PHE A 1 103 ? 15.955 2.417 -18.266 1.00 60.47 103 PHE A O 1
ATOM 856 N N . GLY A 1 104 ? 14.981 4.430 -18.539 1.00 68.00 104 GLY A N 1
ATOM 857 C CA . GLY A 1 104 ? 15.651 4.748 -19.800 1.00 68.00 104 GLY A CA 1
ATOM 858 C C . GLY A 1 104 ? 17.176 4.739 -19.680 1.00 68.00 104 GLY A C 1
ATOM 859 O O . GLY A 1 104 ? 17.857 4.148 -20.519 1.00 68.00 104 GLY A O 1
ATOM 860 N N . ARG A 1 105 ? 17.736 5.309 -18.602 1.00 74.75 105 ARG A N 1
ATOM 861 C CA . ARG A 1 105 ? 19.198 5.364 -18.401 1.00 74.75 105 ARG A CA 1
ATOM 862 C C . ARG A 1 105 ? 19.823 3.982 -18.205 1.00 74.75 105 ARG A C 1
ATOM 864 O O . ARG A 1 105 ? 20.872 3.711 -18.786 1.00 74.75 105 ARG A O 1
ATOM 871 N N . ARG A 1 106 ? 19.191 3.096 -17.423 1.00 74.50 106 ARG A N 1
ATOM 872 C CA . ARG A 1 106 ? 19.693 1.723 -17.210 1.00 74.50 106 ARG A CA 1
ATOM 873 C C . ARG A 1 106 ? 19.586 0.896 -18.486 1.00 74.50 106 ARG A C 1
ATOM 875 O O . ARG A 1 106 ? 20.574 0.303 -18.903 1.00 74.50 106 ARG A O 1
ATOM 882 N N . ARG A 1 107 ? 18.431 0.945 -19.156 1.00 77.50 107 ARG A N 1
ATOM 883 C CA . ARG A 1 107 ? 18.196 0.215 -20.406 1.00 77.50 107 ARG A CA 1
ATOM 884 C C . ARG A 1 107 ? 19.130 0.678 -21.523 1.00 77.50 107 ARG A C 1
ATOM 886 O O . ARG A 1 107 ? 19.686 -0.159 -22.224 1.00 77.50 107 ARG A O 1
ATOM 893 N N . ARG A 1 108 ? 19.377 1.987 -21.641 1.00 82.50 108 ARG A N 1
ATOM 894 C CA . ARG A 1 108 ? 20.328 2.546 -22.614 1.00 82.50 108 ARG A CA 1
ATOM 895 C C . ARG A 1 108 ? 21.754 2.074 -22.348 1.00 82.50 108 ARG A C 1
ATOM 897 O O . ARG A 1 108 ? 22.431 1.702 -23.297 1.00 82.50 108 ARG A O 1
ATOM 904 N N . LYS A 1 109 ? 22.198 2.042 -21.086 1.00 82.81 109 LYS A N 1
ATOM 905 C CA . LYS A 1 109 ? 23.520 1.499 -20.730 1.00 82.81 109 LYS A CA 1
ATOM 906 C C . LYS A 1 109 ? 23.623 0.013 -21.067 1.00 82.81 109 LYS A C 1
ATOM 908 O O . LYS A 1 109 ? 24.584 -0.377 -21.712 1.00 82.81 109 LYS A O 1
ATOM 913 N N . THR A 1 110 ? 22.630 -0.798 -20.704 1.00 86.00 110 THR A N 1
ATOM 914 C CA . THR A 1 110 ? 22.622 -2.236 -21.021 1.00 86.00 110 THR A CA 1
ATOM 915 C C . THR A 1 110 ? 22.640 -2.494 -22.526 1.00 86.00 110 THR A C 1
ATOM 917 O O . THR A 1 110 ? 23.428 -3.314 -22.981 1.00 86.00 110 THR A O 1
ATOM 920 N N . ILE A 1 111 ? 21.825 -1.775 -23.306 1.00 88.94 111 ILE A N 1
ATOM 921 C CA . ILE A 1 111 ? 21.815 -1.892 -24.772 1.00 88.94 111 ILE A CA 1
ATOM 922 C C . ILE A 1 111 ? 23.156 -1.442 -25.356 1.00 88.94 111 ILE A C 1
ATOM 924 O O . ILE A 1 111 ? 23.689 -2.130 -26.215 1.00 88.94 111 ILE A O 1
ATOM 928 N N . LEU A 1 112 ? 23.724 -0.330 -24.878 1.00 93.00 112 LEU A N 1
ATOM 929 C CA . LEU A 1 112 ? 25.011 0.173 -25.358 1.00 93.00 112 LEU A CA 1
ATOM 930 C C . LEU A 1 112 ? 26.148 -0.817 -25.075 1.00 93.00 112 LEU A C 1
ATOM 932 O O . LEU A 1 112 ? 26.902 -1.144 -25.984 1.00 93.00 112 LEU A O 1
ATOM 936 N N . TYR A 1 113 ? 26.253 -1.323 -23.843 1.00 89.56 113 TYR A N 1
ATOM 937 C CA . TYR A 1 113 ? 27.266 -2.318 -23.484 1.00 89.56 113 TYR A CA 1
ATOM 938 C C . TYR A 1 113 ? 27.049 -3.647 -24.214 1.00 89.56 113 TYR A C 1
ATOM 940 O O . TYR A 1 113 ? 28.016 -4.247 -24.671 1.00 89.56 113 TYR A O 1
ATOM 948 N N . GLY A 1 114 ? 25.796 -4.085 -24.374 1.00 88.81 114 GLY A N 1
ATOM 949 C CA . GLY A 1 114 ? 25.459 -5.283 -25.142 1.00 88.81 114 GLY A CA 1
ATOM 950 C C . GLY A 1 114 ? 25.835 -5.147 -26.617 1.00 88.81 114 GLY A C 1
ATOM 951 O O . GLY A 1 114 ? 26.508 -6.018 -27.158 1.00 88.81 114 GLY A O 1
ATOM 952 N N . ALA A 1 115 ? 25.476 -4.030 -27.252 1.00 91.69 115 ALA A N 1
ATOM 953 C CA . ALA A 1 115 ? 25.826 -3.742 -28.641 1.00 91.69 115 ALA A CA 1
ATOM 954 C C . ALA A 1 115 ? 27.345 -3.630 -28.837 1.00 91.69 115 ALA A C 1
ATOM 956 O O . ALA A 1 115 ? 27.875 -4.193 -29.791 1.00 91.69 115 ALA A O 1
ATOM 957 N N . ALA A 1 116 ? 28.054 -2.969 -27.916 1.00 92.00 116 ALA A N 1
ATOM 958 C CA . ALA A 1 116 ? 29.513 -2.900 -27.939 1.00 92.00 116 ALA A CA 1
ATOM 959 C C . ALA A 1 116 ? 30.150 -4.294 -27.812 1.00 92.00 116 ALA A C 1
ATOM 961 O O . ALA A 1 116 ? 31.047 -4.626 -28.582 1.00 92.00 116 ALA A O 1
ATOM 962 N N . GLY A 1 117 ? 29.653 -5.136 -26.899 1.00 90.38 117 GLY A N 1
ATOM 963 C CA . GLY A 1 117 ? 30.120 -6.515 -26.741 1.00 90.38 117 GLY A CA 1
ATOM 964 C C . GLY A 1 117 ? 29.908 -7.362 -27.999 1.00 90.38 117 GLY A C 1
ATOM 965 O O . GLY A 1 117 ? 30.834 -8.036 -28.445 1.00 90.38 117 GLY A O 1
ATOM 966 N N . VAL A 1 118 ? 28.724 -7.274 -28.616 1.00 90.81 118 VAL A N 1
ATOM 967 C CA . VAL A 1 118 ? 28.414 -7.966 -29.880 1.00 90.81 118 VAL A CA 1
ATOM 968 C C . VAL A 1 118 ? 29.317 -7.483 -31.016 1.00 90.81 118 VAL A C 1
ATOM 970 O O . VAL A 1 118 ? 29.843 -8.308 -31.757 1.00 90.81 118 VAL A O 1
ATOM 973 N N . ALA A 1 119 ? 29.538 -6.172 -31.144 1.00 90.25 119 ALA A N 1
ATOM 974 C CA . ALA A 1 119 ? 30.389 -5.608 -32.190 1.00 90.25 119 ALA A CA 1
ATOM 975 C C . ALA A 1 119 ? 31.856 -6.043 -32.045 1.00 90.25 119 ALA A C 1
ATOM 977 O O . ALA A 1 119 ? 32.473 -6.451 -33.028 1.00 90.25 119 ALA A O 1
ATOM 978 N N . VAL A 1 120 ? 32.401 -6.013 -30.823 1.00 87.69 120 VAL A N 1
ATOM 979 C CA . VAL A 1 120 ? 33.764 -6.489 -30.539 1.00 87.69 120 VAL A CA 1
ATOM 980 C C . VAL A 1 120 ? 33.890 -7.975 -30.863 1.00 87.69 120 VAL A C 1
ATOM 982 O O . VAL A 1 120 ? 34.809 -8.366 -31.580 1.00 87.69 120 VAL A O 1
ATOM 985 N N . PHE A 1 121 ? 32.949 -8.802 -30.399 1.00 83.44 121 PHE A N 1
ATOM 986 C CA . PHE A 1 121 ? 32.968 -10.237 -30.674 1.00 83.44 121 PHE A CA 1
ATOM 987 C C . PHE A 1 121 ? 32.866 -10.529 -32.177 1.00 83.44 121 PHE A C 1
ATOM 989 O O . PHE A 1 121 ? 33.663 -11.296 -32.708 1.00 83.44 121 PHE A O 1
ATOM 996 N N . GLY A 1 122 ? 31.951 -9.864 -32.889 1.00 84.00 122 GLY A N 1
ATOM 997 C CA . GLY A 1 122 ? 31.806 -9.993 -34.341 1.00 84.00 122 GLY A CA 1
ATOM 998 C C . GLY A 1 122 ? 33.064 -9.576 -35.109 1.00 84.00 122 GLY A C 1
ATOM 999 O O . GLY A 1 122 ? 33.485 -10.285 -36.021 1.00 84.00 122 GLY A O 1
ATOM 1000 N N . GLY A 1 123 ? 33.712 -8.479 -34.705 1.00 80.88 123 GLY A N 1
ATOM 1001 C CA . GLY A 1 123 ? 34.981 -8.034 -35.286 1.00 80.88 123 GLY A CA 1
ATOM 1002 C C . GLY A 1 123 ? 36.112 -9.044 -35.085 1.00 80.88 123 GLY A C 1
ATOM 1003 O O . GLY A 1 123 ? 36.847 -9.335 -36.027 1.00 80.88 123 GLY A O 1
ATOM 1004 N N . ILE A 1 124 ? 36.210 -9.642 -33.894 1.00 79.62 124 ILE A N 1
ATOM 1005 C CA . ILE A 1 124 ? 37.172 -10.718 -33.612 1.00 79.62 124 ILE A CA 1
ATOM 1006 C C . ILE A 1 124 ? 36.858 -11.965 -34.455 1.00 79.62 124 ILE A C 1
ATOM 1008 O O . ILE A 1 124 ? 37.780 -12.577 -34.993 1.00 79.62 124 ILE A O 1
ATOM 1012 N N . MET A 1 125 ? 35.578 -12.316 -34.625 1.00 73.44 125 MET A N 1
ATOM 1013 C CA . MET A 1 125 ? 35.151 -13.446 -35.461 1.00 73.44 125 MET A CA 1
ATOM 1014 C C . MET A 1 125 ? 35.524 -13.275 -36.933 1.00 73.44 125 MET A C 1
ATOM 1016 O O . MET A 1 125 ? 36.077 -14.186 -37.543 1.00 73.44 125 MET A O 1
ATOM 1020 N N . ILE A 1 126 ? 35.279 -12.099 -37.503 1.00 78.25 126 ILE A N 1
ATOM 1021 C CA . ILE A 1 126 ? 35.601 -11.820 -38.907 1.00 78.25 126 ILE A CA 1
ATOM 1022 C C . ILE A 1 126 ? 37.121 -11.694 -39.096 1.00 78.25 126 ILE A C 1
ATOM 1024 O O . ILE A 1 126 ? 37.686 -12.303 -40.004 1.00 78.25 126 ILE A O 1
ATOM 1028 N N . GLY A 1 127 ? 37.801 -10.958 -38.210 1.00 72.44 127 GLY A N 1
ATOM 1029 C CA . GLY A 1 127 ? 39.246 -10.736 -38.283 1.00 72.44 127 GLY A CA 1
ATOM 1030 C C . GLY A 1 127 ? 40.066 -12.008 -38.059 1.00 72.44 127 GLY A C 1
ATOM 1031 O O . GLY A 1 127 ? 41.004 -12.276 -38.806 1.00 72.44 127 GLY A O 1
ATOM 1032 N N . GLY A 1 128 ? 39.692 -12.839 -37.084 1.00 68.50 128 GLY A N 1
ATOM 1033 C CA . GLY A 1 128 ? 40.366 -14.113 -36.835 1.00 68.50 128 GLY A CA 1
ATOM 1034 C C . GLY A 1 128 ? 40.157 -15.133 -37.960 1.00 68.50 128 GLY A C 1
ATOM 1035 O O . GLY A 1 128 ? 41.041 -15.957 -38.192 1.00 68.50 128 GLY A O 1
ATOM 1036 N N . ALA A 1 129 ? 39.016 -15.082 -38.665 1.00 68.50 129 ALA A N 1
ATOM 1037 C CA . ALA A 1 129 ? 38.697 -15.984 -39.772 1.00 68.50 129 ALA A CA 1
ATOM 1038 C C . ALA A 1 129 ? 39.516 -15.607 -41.003 1.00 68.50 129 ALA A C 1
ATOM 1040 O O . ALA A 1 129 ? 40.098 -16.480 -41.640 1.00 68.50 129 ALA A O 1
ATOM 1041 N N . ALA A 1 130 ? 39.654 -14.305 -41.262 1.00 67.31 130 ALA A N 1
ATOM 1042 C CA . ALA A 1 130 ? 40.553 -13.787 -42.285 1.00 67.31 130 ALA A CA 1
ATOM 1043 C C . ALA A 1 130 ? 42.036 -14.079 -41.978 1.00 67.31 130 ALA A C 1
ATOM 1045 O O . ALA A 1 130 ? 42.809 -14.333 -42.895 1.00 67.31 130 ALA A O 1
ATOM 1046 N N . ALA A 1 131 ? 42.434 -14.079 -40.699 1.00 68.50 131 ALA A N 1
ATOM 1047 C CA . ALA A 1 131 ? 43.812 -14.334 -40.270 1.00 68.50 131 ALA A CA 1
ATOM 1048 C C . ALA A 1 131 ? 44.156 -15.826 -40.045 1.00 68.50 131 ALA A C 1
ATOM 1050 O O . ALA A 1 131 ? 45.304 -16.142 -39.744 1.00 68.50 131 ALA A O 1
ATOM 1051 N N . GLY A 1 132 ? 43.190 -16.749 -40.152 1.00 61.69 132 GLY A N 1
ATOM 1052 C CA . GLY A 1 132 ? 43.409 -18.193 -39.964 1.00 61.69 132 GLY A CA 1
ATOM 1053 C C . GLY A 1 132 ? 43.657 -18.650 -38.514 1.00 61.69 132 GLY A C 1
ATOM 1054 O O . GLY A 1 132 ? 44.101 -19.772 -38.289 1.00 61.69 132 GLY A O 1
ATOM 1055 N N . VAL A 1 133 ? 43.358 -17.817 -37.511 1.00 64.62 133 VAL A N 1
ATOM 1056 C CA . VAL A 1 133 ? 43.732 -18.027 -36.088 1.00 64.62 133 VAL A CA 1
ATOM 1057 C C . VAL A 1 133 ? 42.677 -18.834 -35.299 1.00 64.62 133 VAL A C 1
ATOM 1059 O O . VAL A 1 133 ? 42.760 -18.995 -34.081 1.00 64.62 133 VAL A O 1
ATOM 1062 N N . PHE A 1 134 ? 41.655 -19.375 -35.967 1.00 60.78 134 PHE A N 1
ATOM 1063 C CA . PHE A 1 134 ? 40.419 -19.780 -35.291 1.00 60.78 134 PHE A CA 1
ATOM 1064 C C . PHE A 1 134 ? 40.464 -21.026 -34.391 1.00 60.78 134 PHE A C 1
ATOM 1066 O O . PHE A 1 134 ? 39.544 -21.203 -33.597 1.00 60.78 134 PHE A O 1
ATOM 1073 N N . SER A 1 135 ? 41.486 -21.883 -34.440 1.00 59.16 135 SER A N 1
ATOM 1074 C CA . SER A 1 135 ? 41.404 -23.179 -33.742 1.00 59.16 135 SER A CA 1
ATOM 1075 C C . SER A 1 135 ? 41.988 -23.205 -32.321 1.00 59.16 135 SER A C 1
ATOM 1077 O O . SER A 1 135 ? 41.426 -23.873 -31.461 1.00 59.16 135 SER A O 1
ATOM 1079 N N . GLY A 1 136 ? 43.074 -22.483 -32.020 1.00 59.03 136 GLY A N 1
ATOM 1080 C CA . GLY A 1 136 ? 43.801 -22.659 -30.746 1.00 59.03 136 GLY A CA 1
ATOM 1081 C C . GLY A 1 136 ? 43.482 -21.639 -29.647 1.00 59.03 136 GLY A C 1
ATOM 1082 O O . GLY A 1 136 ? 43.324 -21.991 -28.477 1.00 59.03 136 GLY A O 1
ATOM 1083 N N . PHE A 1 137 ? 43.377 -20.359 -30.008 1.00 62.09 137 PHE A N 1
ATOM 1084 C CA . PHE A 1 137 ? 43.301 -19.268 -29.032 1.00 62.09 137 PHE A CA 1
ATOM 1085 C C . PHE A 1 137 ? 41.926 -19.163 -28.355 1.00 62.09 137 PHE A C 1
ATOM 1087 O O . PHE A 1 137 ? 41.844 -18.936 -27.155 1.00 62.09 137 PHE A O 1
ATOM 1094 N N . MET A 1 138 ? 40.832 -19.385 -29.087 1.00 60.97 138 MET A N 1
ATOM 1095 C CA . MET A 1 138 ? 39.479 -19.285 -28.517 1.00 60.97 138 MET A CA 1
ATOM 1096 C C . MET A 1 138 ? 39.118 -20.472 -27.619 1.00 60.97 138 MET A C 1
ATOM 1098 O O . MET A 1 138 ? 38.502 -20.282 -26.570 1.00 60.97 138 MET A O 1
ATOM 1102 N N . LEU A 1 139 ? 39.561 -21.685 -27.970 1.00 63.97 139 LEU A N 1
ATOM 1103 C CA . LEU A 1 139 ? 39.397 -22.853 -27.102 1.00 63.97 139 LEU A CA 1
ATOM 1104 C C . LEU A 1 139 ? 40.187 -22.697 -25.795 1.00 63.97 139 LEU A C 1
ATOM 1106 O O . LEU A 1 139 ? 39.669 -23.064 -24.740 1.00 63.97 139 LEU A O 1
ATOM 1110 N N . SER A 1 140 ? 41.375 -22.075 -25.829 1.00 66.00 140 SER A N 1
ATOM 1111 C CA . SER A 1 140 ? 42.181 -21.842 -24.619 1.00 66.00 140 SER A CA 1
ATOM 1112 C C . SER A 1 140 ? 41.560 -20.824 -23.654 1.00 66.00 140 SER A C 1
ATOM 1114 O O . SER A 1 140 ? 41.808 -20.897 -22.453 1.00 66.00 140 SER A O 1
ATOM 1116 N N . GLN A 1 141 ? 40.714 -19.909 -24.146 1.00 69.12 141 GLN A N 1
ATOM 1117 C CA . GLN A 1 141 ? 40.031 -18.901 -23.321 1.00 69.12 141 GLN A CA 1
ATOM 1118 C C . GLN A 1 141 ? 38.648 -19.338 -22.811 1.00 69.12 141 GLN A C 1
ATOM 1120 O O . GLN A 1 141 ? 38.061 -18.649 -21.976 1.00 69.12 141 GLN A O 1
ATOM 1125 N N . SER A 1 142 ? 38.127 -20.488 -23.253 1.00 66.75 142 SER A N 1
ATOM 1126 C CA . SER A 1 142 ? 36.800 -20.992 -22.857 1.00 66.75 142 SER A CA 1
ATOM 1127 C C . SER A 1 142 ? 36.632 -21.134 -21.334 1.00 66.75 142 SER A C 1
ATOM 1129 O O . SER A 1 142 ? 35.599 -20.742 -20.788 1.00 66.75 142 SER A O 1
ATOM 1131 N N . GLY A 1 143 ? 37.673 -21.584 -20.624 1.00 72.81 143 GLY A N 1
ATOM 1132 C CA . GLY A 1 143 ? 37.676 -21.680 -19.159 1.00 72.81 143 GLY A CA 1
ATOM 1133 C C . GLY A 1 143 ? 37.562 -20.324 -18.449 1.00 72.81 143 GLY A C 1
ATOM 1134 O O . GLY A 1 143 ? 36.865 -20.212 -17.438 1.00 72.81 143 GLY A O 1
ATOM 1135 N N . ASN A 1 144 ? 38.161 -19.267 -19.009 1.00 73.69 144 ASN A N 1
ATOM 1136 C CA . ASN A 1 144 ? 38.089 -17.915 -18.443 1.00 73.69 144 ASN A CA 1
ATOM 1137 C C . ASN A 1 144 ? 36.670 -17.334 -18.534 1.00 73.69 144 ASN A C 1
ATOM 1139 O O . ASN A 1 144 ? 36.200 -16.707 -17.583 1.00 73.69 144 ASN A O 1
ATOM 1143 N N . PHE A 1 145 ? 35.950 -17.596 -19.629 1.00 69.50 145 PHE A N 1
ATOM 1144 C CA . PHE A 1 145 ? 34.560 -17.155 -19.787 1.00 69.50 145 PHE A CA 1
ATOM 1145 C C . PHE A 1 145 ? 33.601 -17.860 -18.820 1.00 69.50 145 PHE A C 1
ATOM 1147 O O . PHE A 1 145 ? 32.722 -17.212 -18.247 1.00 69.50 145 PHE A O 1
ATOM 1154 N N . VAL A 1 146 ? 33.791 -19.164 -18.588 1.00 73.31 146 VAL A N 1
ATOM 1155 C CA . VAL A 1 146 ? 32.999 -19.930 -17.611 1.00 73.31 146 VAL A CA 1
ATOM 1156 C C . VAL A 1 146 ? 33.214 -19.389 -16.194 1.00 73.31 146 VAL A C 1
ATOM 1158 O O . VAL A 1 146 ? 32.242 -19.127 -15.483 1.00 73.31 146 VAL A O 1
ATOM 1161 N N . ASN A 1 147 ? 34.467 -19.134 -15.808 1.00 75.00 147 ASN A N 1
ATOM 1162 C CA . ASN A 1 147 ? 34.802 -18.580 -14.495 1.00 75.00 147 ASN A CA 1
ATOM 1163 C C . ASN A 1 147 ? 34.219 -17.163 -14.299 1.00 75.00 147 ASN A C 1
ATOM 1165 O O . ASN A 1 147 ? 33.649 -16.849 -13.254 1.00 75.00 147 ASN A O 1
ATOM 1169 N N . MET A 1 148 ? 34.286 -16.312 -15.329 1.00 74.75 148 MET A N 1
ATOM 1170 C CA . MET A 1 148 ? 33.701 -14.967 -15.299 1.00 74.75 148 MET A CA 1
ATOM 1171 C C . MET A 1 148 ? 32.174 -14.995 -15.132 1.00 74.75 148 MET A C 1
ATOM 1173 O O . MET A 1 148 ? 31.636 -14.216 -14.344 1.00 74.75 148 MET A O 1
ATOM 1177 N N . TRP A 1 149 ? 31.467 -15.899 -15.822 1.00 72.38 149 TRP A N 1
ATOM 1178 C CA . TRP A 1 149 ? 30.017 -16.060 -15.651 1.00 72.38 149 TRP A CA 1
ATOM 1179 C C . TRP A 1 149 ? 29.685 -16.493 -14.223 1.00 72.38 149 TRP A C 1
ATOM 1181 O O . TRP A 1 149 ? 28.830 -15.879 -13.578 1.00 72.38 149 TRP A O 1
ATOM 1191 N N . MET A 1 150 ? 30.359 -17.528 -13.715 1.00 71.62 150 MET A N 1
ATOM 1192 C CA . MET A 1 150 ? 30.107 -18.048 -12.369 1.00 71.62 150 MET A CA 1
ATOM 1193 C C . MET A 1 150 ? 30.310 -16.966 -11.297 1.00 71.62 150 MET A C 1
ATOM 1195 O O . MET A 1 150 ? 29.447 -16.808 -10.435 1.00 71.62 150 MET A O 1
ATOM 1199 N N . ASN A 1 151 ? 31.363 -16.150 -11.414 1.00 68.25 151 ASN A N 1
ATOM 1200 C CA . ASN A 1 151 ? 31.687 -15.101 -10.438 1.00 68.25 151 ASN A CA 1
ATOM 1201 C C . ASN A 1 151 ? 30.841 -13.825 -10.575 1.00 68.25 151 ASN A C 1
ATOM 1203 O O . ASN A 1 151 ? 30.680 -13.084 -9.607 1.00 68.25 151 ASN A O 1
ATOM 1207 N N . ALA A 1 152 ? 30.242 -13.560 -11.741 1.00 65.88 152 ALA A N 1
ATOM 1208 C CA . ALA A 1 152 ? 29.359 -12.405 -11.928 1.00 65.88 152 ALA A CA 1
ATOM 1209 C C . ALA A 1 152 ? 28.051 -12.500 -11.114 1.00 65.88 152 ALA A C 1
ATOM 1211 O O . ALA A 1 152 ? 27.376 -11.489 -10.913 1.00 65.88 152 ALA A O 1
ATOM 1212 N N . ARG A 1 153 ? 27.677 -13.699 -10.642 1.00 57.78 153 ARG A N 1
ATOM 1213 C CA . ARG A 1 153 ? 26.462 -13.935 -9.840 1.00 57.78 153 ARG A CA 1
ATOM 1214 C C . ARG A 1 153 ? 26.682 -13.845 -8.325 1.00 57.78 153 ARG A C 1
ATOM 1216 O O . ARG A 1 153 ? 25.704 -13.754 -7.590 1.00 57.78 153 ARG A O 1
ATOM 1223 N N . THR A 1 154 ? 27.927 -13.826 -7.854 1.00 56.81 154 THR A N 1
ATOM 1224 C CA . THR A 1 154 ? 28.300 -13.967 -6.434 1.00 56.81 154 THR A CA 1
ATOM 1225 C C . THR A 1 154 ? 28.959 -12.707 -5.871 1.00 56.81 154 THR A C 1
ATOM 1227 O O . THR A 1 154 ? 30.015 -12.754 -5.254 1.00 56.81 154 THR A O 1
ATOM 1230 N N . LEU A 1 155 ? 28.316 -11.549 -6.030 1.00 61.09 155 LEU A N 1
ATOM 1231 C CA . LEU A 1 155 ? 28.695 -10.344 -5.282 1.00 61.09 155 LEU A CA 1
ATOM 1232 C C . LEU A 1 155 ? 27.756 -10.145 -4.092 1.00 61.09 155 LEU A C 1
ATOM 1234 O O . LEU A 1 155 ? 26.838 -9.327 -4.128 1.00 61.09 155 LEU A O 1
ATOM 1238 N N . VAL A 1 156 ? 28.010 -10.886 -3.013 1.00 64.06 156 VAL A N 1
ATOM 1239 C CA . VAL A 1 156 ? 27.521 -10.506 -1.684 1.00 64.06 156 VAL A CA 1
ATOM 1240 C C . VAL A 1 156 ? 28.497 -9.467 -1.139 1.00 64.06 156 VAL A C 1
ATOM 1242 O O . VAL A 1 156 ? 29.647 -9.780 -0.841 1.00 64.06 156 VAL A O 1
ATOM 1245 N N . LYS A 1 157 ? 28.060 -8.208 -1.041 1.00 58.50 157 LYS A N 1
ATOM 1246 C CA . LYS A 1 157 ? 28.806 -7.182 -0.303 1.00 58.50 157 LYS A CA 1
ATOM 1247 C C . LYS A 1 157 ? 28.668 -7.482 1.185 1.00 58.50 157 LYS A C 1
ATOM 1249 O O . LYS A 1 157 ? 27.604 -7.251 1.751 1.00 58.50 157 LYS A O 1
ATOM 1254 N N . LEU A 1 158 ? 29.730 -7.989 1.796 1.00 59.66 158 LEU A N 1
ATOM 1255 C CA . LEU A 1 158 ? 29.827 -8.068 3.247 1.00 59.66 158 LEU A CA 1
ATOM 1256 C C . LEU A 1 158 ? 30.241 -6.693 3.778 1.00 59.66 158 LEU A C 1
ATOM 1258 O O 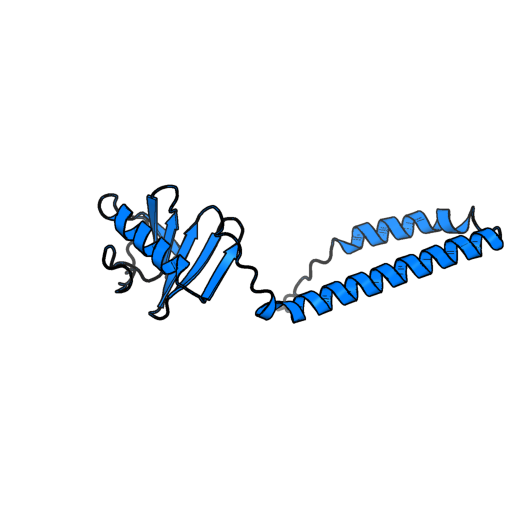. LEU A 1 158 ? 31.170 -6.072 3.258 1.00 59.66 158 LEU A O 1
ATOM 1262 N N . HIS A 1 159 ? 29.494 -6.200 4.761 1.00 63.94 159 HIS A N 1
ATOM 1263 C CA . HIS A 1 159 ? 29.887 -5.046 5.555 1.00 63.94 159 HIS A CA 1
ATOM 1264 C C . HIS A 1 159 ? 31.035 -5.516 6.458 1.00 63.94 159 HIS A C 1
ATOM 1266 O O . HIS A 1 159 ? 30.852 -6.522 7.143 1.00 63.94 159 HIS A O 1
ATOM 1272 N N . PRO A 1 160 ? 32.228 -4.903 6.406 1.00 68.38 160 PRO A N 1
ATOM 1273 C CA . PRO A 1 160 ? 33.249 -5.205 7.392 1.00 68.38 160 PRO A CA 1
ATOM 1274 C C . PRO A 1 160 ? 32.721 -4.717 8.742 1.00 68.38 160 PRO A C 1
ATOM 1276 O O . PRO A 1 160 ? 32.511 -3.521 8.917 1.00 68.38 160 PRO A O 1
ATOM 1279 N N . ASP A 1 161 ? 32.438 -5.646 9.653 1.00 64.06 161 ASP A N 1
ATOM 1280 C CA . ASP A 1 161 ? 32.196 -5.296 11.047 1.00 64.06 161 ASP A CA 1
ATOM 1281 C C . ASP A 1 161 ? 33.505 -4.728 11.601 1.00 64.06 161 ASP A C 1
ATOM 1283 O O . ASP A 1 161 ? 34.559 -5.368 11.524 1.00 64.06 161 ASP A O 1
ATOM 1287 N N . ASP A 1 162 ? 33.438 -3.495 12.099 1.00 56.16 162 ASP A N 1
ATOM 1288 C CA . ASP A 1 162 ? 34.551 -2.824 12.751 1.00 56.16 162 ASP A CA 1
ATOM 1289 C C . ASP A 1 162 ? 35.060 -3.704 13.902 1.00 56.16 162 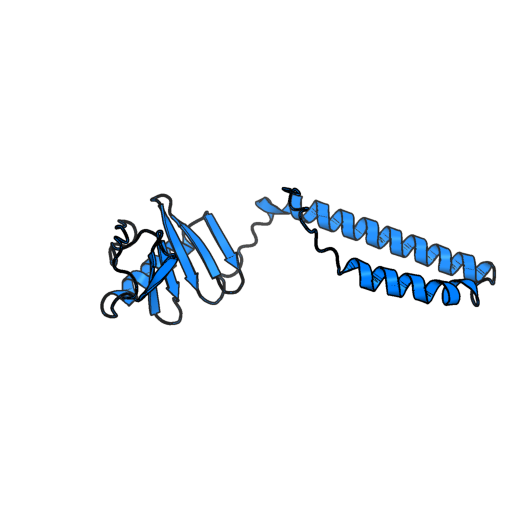ASP A C 1
ATOM 1291 O O . ASP A 1 162 ? 34.350 -3.990 14.870 1.00 56.16 162 ASP A O 1
ATOM 1295 N N . GLY A 1 163 ? 36.299 -4.175 13.755 1.00 53.94 163 GLY A N 1
ATOM 1296 C CA . GLY A 1 163 ? 36.980 -5.018 14.725 1.00 53.94 163 GLY A CA 1
ATOM 1297 C C . GLY A 1 163 ? 37.169 -4.285 16.047 1.00 53.94 163 GLY A C 1
ATOM 1298 O O . GLY A 1 163 ? 38.050 -3.439 16.174 1.00 53.94 163 GLY A O 1
ATOM 1299 N N . GLY A 1 164 ? 36.344 -4.636 17.030 1.00 51.66 164 GLY A N 1
ATOM 1300 C CA . GLY A 1 164 ? 36.556 -4.321 18.434 1.00 51.66 164 GLY A CA 1
ATOM 1301 C C . GLY A 1 164 ? 37.275 -5.470 19.136 1.00 51.66 164 GLY A C 1
ATOM 1302 O O . GLY A 1 164 ? 36.640 -6.459 19.501 1.00 51.66 164 GLY A O 1
ATOM 1303 N N . THR A 1 165 ? 38.579 -5.306 19.346 1.00 45.47 165 THR A N 1
ATOM 1304 C CA . THR A 1 165 ? 39.337 -5.886 20.466 1.00 45.47 165 THR A CA 1
ATOM 1305 C C . THR A 1 165 ? 40.302 -4.839 20.978 1.00 45.47 165 THR A C 1
ATOM 1307 O O . THR A 1 165 ? 41.044 -4.306 20.122 1.00 45.47 165 THR A O 1
#

Radius of gyration: 27.23 Å; chains: 1; bounding box: 63×34×67 Å

Secondary structure (DSSP, 8-state):
----S---B-SS-TT--B-SEEEEETTTTEEEEEPTTT--EEEPPSTTHHHHHHHHHHHHHH-SSEEE-SSEEEEE-TTS-EEEEESSPPP----HHHHHHHHHHHHHHHHHHHHHHHHHHHHHHHHHHHTT-TTTHHHHHHHHHHHHHHHHT------------

Sequence (165 aa):
MFCRKPLGTNEVIESFPVGRRLAFDASRGRLWVVCRKCERWNLTPLEERWEAVEDCERIFRDTRVRVSTDNIGLARHPEGLTLVRIGEPMRPEFAAWRYGDQFGRRRRKTILYGAAGVAVFGGIMIGGAAAGVFSGFMLSQSGNFVNMWMNARTLVKLHPDDGGT